Protein AF-A0A2M7PUS5-F1 (afdb_monomer_lite)

Sequence (94 aa):
MEEAKNHPGDYFMMVYRHPETREVLFADLTALDTFTFENIAHEQLSLSDIAAGLKLQFALSDQHPLLTNMIAFVQKMMAQKLFLGYAVERKEQF

Secondary structure (DSSP, 8-state):
--GGGS-----EEEEEE-TTT--EEEEEE-HHHHHHHHHHHTT---HHHHHHHHHHHTT-S--HHHHHHHHHHHHHHHHTTS------------

pLDDT: mean 83.01, std 16.21, range [42.31, 95.69]

Foldseek 3Di:
DPVVVPDPDDWDKDWDAQPPVRDIDIDTDDPLLVVLCCCCPPVVDDLVVVLVVCCVVVVPPDSVVVSVVSVVSVVVCVVSVVDVDDPPPPPPDD

Structure (mmCIF, N/CA/C/O backbone):
data_AF-A0A2M7PUS5-F1
#
_entry.id   AF-A0A2M7PUS5-F1
#
loop_
_atom_site.group_PDB
_atom_site.id
_atom_site.type_symbol
_atom_site.label_atom_id
_atom_site.label_alt_id
_atom_site.label_comp_id
_atom_site.label_asym_id
_atom_site.label_entity_id
_atom_site.label_seq_id
_atom_site.pdbx_PDB_ins_code
_atom_site.Cartn_x
_atom_site.Cartn_y
_atom_site.Cartn_z
_atom_site.occupancy
_atom_site.B_iso_or_equiv
_atom_site.auth_seq_id
_atom_site.auth_comp_id
_atom_site.auth_asym_id
_atom_site.auth_atom_id
_atom_site.pdbx_PDB_model_num
ATOM 1 N N . MET A 1 1 ? -22.454 -15.975 -8.606 1.00 52.72 1 MET A N 1
ATOM 2 C CA . MET A 1 1 ? -21.238 -16.485 -7.926 1.00 52.72 1 MET A CA 1
ATOM 3 C 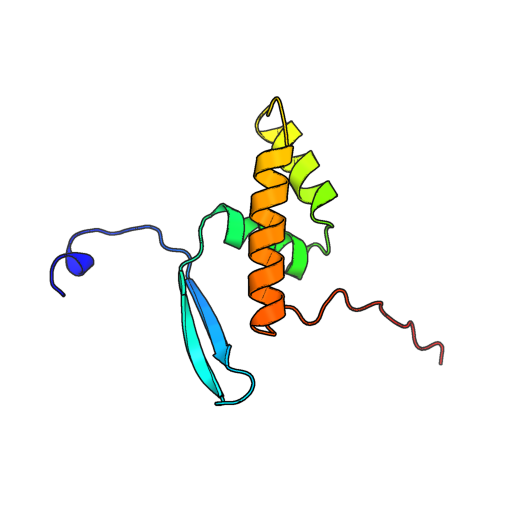C . MET A 1 1 ? -20.811 -17.845 -8.507 1.00 52.72 1 MET A C 1
ATOM 5 O O . MET A 1 1 ? -20.525 -18.765 -7.752 1.00 52.72 1 MET A O 1
ATOM 9 N N . GLU A 1 2 ? -20.752 -18.004 -9.836 1.00 50.91 2 GLU A N 1
ATOM 10 C CA . GLU A 1 2 ? -20.224 -19.242 -10.454 1.00 50.91 2 GLU A CA 1
ATOM 11 C C . GLU A 1 2 ? -18.872 -19.040 -11.150 1.00 50.91 2 GLU A C 1
ATOM 13 O O . GLU A 1 2 ? -18.047 -19.944 -11.125 1.00 50.91 2 GLU A O 1
ATOM 18 N N . GLU A 1 3 ? -18.574 -17.841 -11.659 1.00 43.47 3 GLU A N 1
ATOM 19 C CA . GLU A 1 3 ? -17.296 -17.532 -12.329 1.00 43.47 3 GLU A CA 1
ATOM 20 C C . GLU A 1 3 ? -16.066 -17.674 -11.414 1.00 43.47 3 GLU A C 1
ATOM 22 O O . GLU A 1 3 ? -15.037 -18.194 -11.836 1.00 43.47 3 GLU A O 1
ATOM 27 N N . ALA A 1 4 ? -16.191 -17.319 -10.131 1.00 52.94 4 ALA A N 1
ATOM 28 C CA . ALA A 1 4 ? -15.098 -17.415 -9.158 1.00 52.94 4 ALA A CA 1
ATOM 29 C C . ALA A 1 4 ? -14.712 -18.862 -8.786 1.00 52.94 4 ALA A C 1
ATOM 31 O O . ALA A 1 4 ? -13.638 -19.083 -8.237 1.00 52.94 4 ALA A O 1
ATOM 32 N N . LYS A 1 5 ? -15.564 -19.861 -9.069 1.00 56.38 5 LYS A N 1
ATOM 33 C CA . LYS A 1 5 ? -15.246 -21.278 -8.805 1.00 56.38 5 LYS A CA 1
ATOM 34 C C . LYS A 1 5 ? -14.349 -21.901 -9.877 1.00 56.38 5 LYS A C 1
ATOM 36 O O . LYS A 1 5 ? -13.743 -22.934 -9.612 1.00 56.38 5 LYS A O 1
ATOM 41 N N . ASN A 1 6 ? -14.276 -21.296 -11.063 1.00 52.16 6 ASN A N 1
ATOM 42 C CA . ASN A 1 6 ? -13.693 -21.925 -12.250 1.00 52.16 6 ASN A CA 1
ATOM 43 C C . ASN A 1 6 ? -12.324 -21.362 -12.652 1.00 52.16 6 ASN A C 1
ATOM 45 O O . ASN A 1 6 ? -11.719 -21.870 -13.594 1.00 52.16 6 ASN A O 1
ATOM 49 N N . HIS A 1 7 ? -11.810 -20.360 -11.935 1.00 53.28 7 HIS A N 1
ATOM 50 C CA . HIS A 1 7 ? -10.509 -19.767 -12.225 1.00 53.28 7 HIS A CA 1
ATOM 51 C C . HIS A 1 7 ? -9.684 -19.632 -10.940 1.00 53.28 7 HIS A C 1
ATOM 53 O O . HIS A 1 7 ? -10.003 -18.780 -10.111 1.00 53.28 7 HIS A O 1
ATOM 59 N N . PRO A 1 8 ? -8.635 -20.456 -10.743 1.00 61.09 8 PRO A N 1
ATOM 60 C CA . PRO A 1 8 ? -7.631 -20.179 -9.726 1.00 61.09 8 PRO A CA 1
ATOM 61 C C . PRO A 1 8 ? -6.906 -18.892 -10.129 1.00 61.09 8 PRO A C 1
ATOM 63 O O . PRO A 1 8 ? -6.095 -18.889 -11.052 1.00 61.09 8 PRO A O 1
ATOM 66 N N . GLY A 1 9 ? -7.281 -17.782 -9.500 1.00 64.62 9 GLY A N 1
ATOM 67 C CA . GLY A 1 9 ? -6.561 -16.520 -9.595 1.00 64.62 9 GLY A CA 1
ATOM 68 C C . GLY A 1 9 ? -5.615 -16.370 -8.412 1.00 64.62 9 GLY A C 1
ATOM 69 O O . GLY A 1 9 ? -5.954 -16.748 -7.289 1.00 64.62 9 GLY A O 1
ATOM 70 N N . ASP A 1 10 ? -4.437 -15.811 -8.665 1.00 74.50 10 ASP A N 1
ATOM 71 C CA . ASP A 1 10 ? -3.556 -15.342 -7.603 1.00 74.50 10 ASP A CA 1
ATOM 72 C C . ASP A 1 10 ? -4.092 -13.991 -7.115 1.00 74.50 10 ASP A C 1
ATOM 74 O O . ASP A 1 10 ? -4.096 -13.005 -7.855 1.00 74.50 10 ASP A O 1
ATOM 78 N N . TYR A 1 11 ? -4.593 -13.957 -5.879 1.00 81.31 11 TYR A N 1
ATOM 79 C CA . TYR A 1 11 ? -5.158 -12.755 -5.269 1.00 81.31 11 TYR A CA 1
ATOM 80 C C . TYR A 1 11 ? -4.349 -12.360 -4.040 1.00 81.31 11 TYR A C 1
ATOM 82 O O . TYR A 1 11 ? -4.051 -13.195 -3.184 1.00 81.31 11 TYR A O 1
ATOM 90 N N . PHE A 1 12 ? -4.067 -11.066 -3.915 1.00 90.56 12 PHE A N 1
ATOM 91 C CA . PHE A 1 12 ? -3.605 -10.480 -2.666 1.00 90.56 12 PHE A CA 1
ATOM 92 C C . PHE A 1 12 ? -4.787 -9.809 -1.977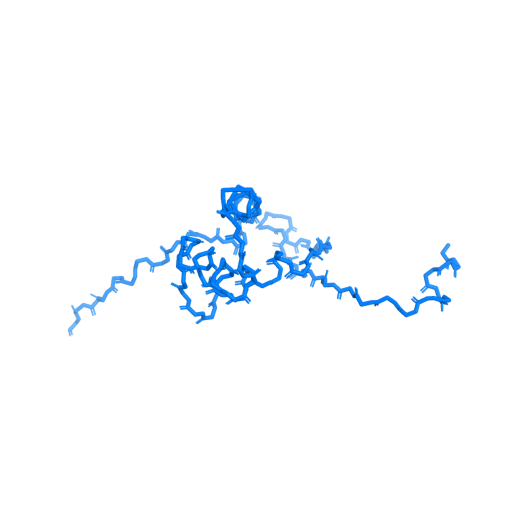 1.00 90.56 12 PHE A C 1
ATOM 94 O O . PHE A 1 12 ? -5.479 -8.987 -2.575 1.00 90.56 12 PHE A O 1
ATOM 101 N N . MET A 1 13 ? -5.022 -10.156 -0.714 1.00 91.69 13 MET A N 1
ATOM 102 C CA . MET A 1 13 ? -6.146 -9.633 0.056 1.00 91.69 13 MET A CA 1
ATOM 103 C C . MET A 1 13 ? -5.660 -9.136 1.410 1.00 91.69 13 MET A C 1
ATOM 105 O O . MET A 1 13 ? -5.041 -9.876 2.173 1.00 91.69 13 MET A O 1
ATOM 109 N N . MET A 1 14 ? -5.992 -7.888 1.726 1.00 90.88 14 MET A N 1
ATOM 110 C CA . MET A 1 14 ? -5.817 -7.336 3.058 1.00 90.88 14 MET A CA 1
ATOM 111 C C . MET A 1 14 ? -7.075 -7.573 3.880 1.00 90.88 14 MET A C 1
ATOM 113 O O . MET A 1 14 ? -8.168 -7.160 3.490 1.00 90.88 14 MET A O 1
ATOM 117 N N . VAL A 1 15 ? -6.905 -8.191 5.045 1.00 92.62 15 VAL A N 1
ATOM 118 C CA . VAL A 1 15 ? -7.964 -8.332 6.044 1.00 92.62 15 VAL A CA 1
ATOM 119 C C . VAL A 1 15 ? -7.654 -7.389 7.191 1.00 92.62 15 VAL A C 1
ATOM 121 O O . VAL A 1 15 ? -6.594 -7.488 7.807 1.00 92.62 15 VAL A O 1
ATOM 124 N N . TYR A 1 16 ? -8.569 -6.474 7.489 1.00 90.94 16 TYR A N 1
ATOM 125 C CA . TYR A 1 16 ? -8.359 -5.494 8.546 1.00 90.94 16 TYR A CA 1
ATOM 126 C C . TYR A 1 16 ? -9.630 -5.184 9.320 1.00 90.94 16 TYR A C 1
ATOM 128 O O . TYR A 1 16 ? -10.738 -5.512 8.906 1.00 90.94 16 TYR A O 1
ATOM 136 N N . ARG A 1 17 ? -9.466 -4.556 10.484 1.00 91.81 17 ARG A N 1
ATOM 137 C CA . ARG A 1 17 ? -10.582 -4.158 11.336 1.00 91.81 17 ARG A CA 1
ATOM 138 C C . ARG A 1 17 ? -10.834 -2.667 11.186 1.00 91.81 17 ARG A C 1
ATOM 140 O O . ARG A 1 17 ? -9.928 -1.872 11.421 1.00 91.81 17 ARG A O 1
ATOM 147 N N . HIS A 1 18 ? -12.063 -2.287 10.846 1.00 90.00 18 HIS A N 1
ATOM 148 C CA . HIS A 1 18 ? -12.445 -0.883 10.823 1.00 90.00 18 HIS A CA 1
ATOM 149 C C . HIS A 1 18 ? -12.286 -0.287 12.236 1.00 90.00 18 HIS A C 1
ATOM 151 O O . HIS A 1 18 ? -12.808 -0.860 13.200 1.00 90.00 18 HIS A O 1
ATOM 157 N N . PRO A 1 19 ? -11.569 0.837 12.398 1.00 86.12 19 PRO A N 1
ATOM 158 C CA . PRO A 1 19 ? -11.137 1.321 13.711 1.00 86.12 19 PRO A CA 1
ATOM 159 C C . PRO A 1 19 ? -12.300 1.734 14.624 1.00 86.12 19 PRO A C 1
ATOM 161 O O . PRO A 1 19 ? -12.178 1.669 15.845 1.00 86.12 19 PRO A O 1
ATOM 164 N N . GLU A 1 20 ? -13.428 2.144 14.044 1.00 8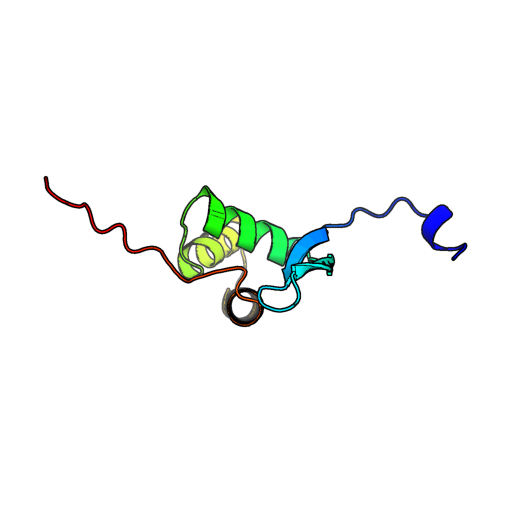8.56 20 GLU A N 1
ATOM 165 C CA . GLU A 1 20 ? -14.570 2.688 14.790 1.00 88.56 20 GLU A CA 1
ATOM 166 C C . GLU A 1 20 ? -15.695 1.661 14.949 1.00 88.56 20 GLU A C 1
ATOM 168 O O . GLU A 1 20 ? -16.187 1.442 16.053 1.00 88.56 20 GLU A O 1
ATOM 173 N N . THR A 1 21 ? -16.058 0.971 13.864 1.00 93.69 21 THR A N 1
ATOM 174 C CA . THR A 1 21 ? -17.162 -0.011 13.860 1.00 93.69 21 THR A CA 1
ATOM 175 C C . THR A 1 21 ? -16.722 -1.398 14.321 1.00 93.69 21 THR A C 1
ATOM 177 O O . THR A 1 21 ? -17.556 -2.226 14.672 1.00 93.69 21 THR A O 1
ATOM 180 N N . ARG A 1 22 ? -15.406 -1.659 14.362 1.00 87.94 22 ARG A N 1
ATOM 181 C CA . ARG A 1 22 ? -14.786 -2.958 14.682 1.00 87.94 22 ARG A CA 1
ATOM 182 C C . ARG A 1 22 ? -15.146 -4.098 13.730 1.00 87.94 22 ARG A C 1
ATOM 184 O O . ARG A 1 22 ? -14.798 -5.245 14.026 1.00 87.94 22 ARG A O 1
ATOM 191 N N . GLU A 1 23 ? -15.794 -3.794 12.614 1.00 94.50 23 GLU A N 1
ATOM 192 C CA . GLU A 1 23 ? -16.115 -4.753 11.562 1.00 94.50 23 GLU A CA 1
ATOM 193 C C . GLU A 1 23 ? -14.841 -5.227 10.866 1.00 94.50 23 GLU A C 1
ATOM 195 O O . GLU A 1 23 ? -13.868 -4.479 10.743 1.00 94.50 23 GLU A O 1
ATOM 200 N N . VAL A 1 24 ? -14.848 -6.484 10.428 1.00 93.25 24 VAL A N 1
ATOM 201 C CA . VAL A 1 24 ? -13.775 -7.038 9.601 1.00 93.25 24 VAL A CA 1
ATOM 202 C C . VAL A 1 24 ? -14.074 -6.683 8.152 1.00 93.25 24 VAL A C 1
ATOM 204 O O . VAL A 1 24 ? -15.148 -6.997 7.644 1.00 93.25 24 VAL A O 1
ATOM 207 N N . LEU A 1 25 ? -13.120 -6.022 7.510 1.00 92.44 25 LEU A N 1
ATOM 208 C CA . LEU A 1 25 ? -13.182 -5.591 6.125 1.00 92.44 25 LEU A CA 1
ATOM 209 C C . LEU A 1 25 ? -12.106 -6.304 5.308 1.00 92.44 25 LEU A C 1
ATOM 211 O O . LEU A 1 25 ? -11.064 -6.711 5.830 1.00 92.44 25 LEU A O 1
ATOM 215 N N . PHE A 1 26 ? -12.383 -6.420 4.015 1.00 91.38 26 PHE A N 1
ATOM 216 C CA . PHE A 1 26 ? -11.524 -7.058 3.031 1.00 91.38 26 PHE A CA 1
ATOM 217 C C . PHE A 1 26 ? -11.246 -6.049 1.921 1.00 91.38 26 PHE A C 1
ATOM 219 O O . PHE A 1 26 ? -12.171 -5.391 1.440 1.00 91.38 26 PHE A O 1
ATOM 226 N N . ALA A 1 27 ? -9.983 -5.908 1.536 1.00 89.00 27 ALA A N 1
ATOM 227 C CA . ALA A 1 27 ? -9.582 -5.082 0.409 1.00 89.00 27 ALA A CA 1
ATOM 228 C C . ALA A 1 27 ? -8.635 -5.865 -0.493 1.00 89.00 27 ALA A C 1
ATOM 230 O O . ALA A 1 27 ? -7.623 -6.388 -0.025 1.00 89.00 27 ALA A O 1
ATOM 231 N N . ASP A 1 28 ? -8.953 -5.901 -1.782 1.00 90.50 28 ASP A N 1
ATOM 232 C CA . ASP A 1 28 ? -8.050 -6.439 -2.790 1.00 90.50 28 ASP A CA 1
ATOM 233 C C . ASP A 1 28 ? -6.824 -5.533 -2.916 1.00 90.50 28 ASP A C 1
ATOM 235 O O . ASP A 1 28 ? -6.930 -4.298 -2.891 1.00 90.50 28 ASP A O 1
ATOM 239 N N . LEU A 1 29 ? -5.663 -6.163 -3.052 1.00 92.25 29 LEU A N 1
ATOM 240 C CA . LEU A 1 29 ? -4.386 -5.502 -3.259 1.00 92.25 29 LEU A CA 1
ATOM 241 C C . LEU A 1 29 ? -3.806 -5.889 -4.611 1.00 92.25 29 LEU A C 1
ATOM 243 O O . LEU A 1 29 ? -3.949 -7.018 -5.083 1.00 92.25 29 LEU A O 1
ATOM 247 N N . THR A 1 30 ? -3.096 -4.946 -5.219 1.00 92.69 30 THR A N 1
ATOM 248 C CA . THR A 1 30 ? -2.197 -5.276 -6.321 1.00 92.69 30 THR A CA 1
ATOM 249 C C . THR A 1 30 ? -0.893 -5.861 -5.778 1.00 92.69 30 THR A C 1
ATOM 251 O O . THR A 1 30 ? -0.532 -5.639 -4.623 1.00 92.69 30 THR A O 1
ATOM 254 N N . ALA A 1 31 ? -0.130 -6.554 -6.627 1.00 92.00 31 ALA A N 1
ATOM 255 C CA . ALA A 1 31 ? 1.201 -7.043 -6.254 1.00 92.00 31 ALA A CA 1
ATOM 256 C C . ALA A 1 31 ? 2.133 -5.907 -5.788 1.00 92.00 31 ALA A C 1
ATOM 258 O O . ALA A 1 31 ? 2.932 -6.099 -4.874 1.00 92.00 31 ALA A O 1
ATOM 259 N N . LEU A 1 32 ? 2.008 -4.715 -6.390 1.00 93.31 32 LEU A N 1
ATOM 260 C CA . LEU A 1 32 ? 2.767 -3.538 -5.973 1.00 93.31 32 LEU A CA 1
ATOM 261 C C . LEU A 1 32 ? 2.344 -3.072 -4.577 1.00 93.31 32 LEU A C 1
ATOM 263 O O . LEU A 1 32 ? 3.214 -2.815 -3.756 1.00 93.31 32 LEU A O 1
ATOM 267 N N . ASP A 1 33 ? 1.042 -3.013 -4.289 1.00 94.56 33 ASP A N 1
ATOM 268 C CA . ASP A 1 33 ? 0.538 -2.619 -2.967 1.00 94.56 33 ASP A CA 1
ATOM 269 C C . ASP A 1 33 ? 1.032 -3.572 -1.874 1.00 94.56 33 ASP A C 1
ATOM 271 O O . ASP A 1 33 ? 1.506 -3.126 -0.830 1.00 94.56 33 ASP A O 1
ATOM 275 N N . THR A 1 34 ? 0.970 -4.885 -2.125 1.00 93.75 34 THR A N 1
ATOM 276 C CA . THR A 1 34 ? 1.490 -5.908 -1.209 1.00 93.75 34 THR A CA 1
ATOM 277 C C . THR A 1 34 ? 2.986 -5.740 -0.990 1.00 93.75 34 THR A C 1
ATOM 279 O O . THR A 1 34 ? 3.428 -5.657 0.153 1.00 93.75 34 THR A O 1
ATOM 282 N N . PHE A 1 35 ? 3.757 -5.604 -2.070 1.00 94.12 35 PHE A N 1
ATOM 283 C CA . PHE A 1 35 ? 5.197 -5.391 -1.984 1.00 94.12 35 PHE A CA 1
ATOM 284 C C . PHE A 1 35 ? 5.540 -4.117 -1.197 1.00 94.12 35 PHE A C 1
ATOM 286 O O . PHE A 1 35 ? 6.394 -4.140 -0.312 1.00 94.12 35 PHE A O 1
ATOM 293 N N . THR A 1 36 ? 4.855 -3.004 -1.471 1.00 94.62 36 THR A N 1
ATOM 294 C CA . THR A 1 36 ? 5.030 -1.746 -0.738 1.00 94.62 36 THR A CA 1
ATOM 295 C C . THR A 1 36 ? 4.683 -1.910 0.738 1.00 94.62 36 THR A C 1
ATOM 297 O O . THR A 1 36 ? 5.442 -1.451 1.590 1.00 94.62 36 THR A O 1
ATOM 300 N N . PHE A 1 37 ? 3.569 -2.574 1.057 1.00 92.81 37 PHE A N 1
ATOM 301 C CA . PHE A 1 37 ? 3.153 -2.810 2.435 1.00 92.81 37 PHE A CA 1
ATOM 302 C C . PHE A 1 37 ? 4.200 -3.612 3.209 1.00 92.81 37 PHE A C 1
ATOM 304 O O . PHE A 1 37 ? 4.600 -3.192 4.292 1.00 92.81 37 PHE A O 1
ATOM 311 N N . GLU A 1 38 ? 4.677 -4.725 2.649 1.00 91.94 38 GLU A N 1
ATOM 312 C CA . GLU A 1 38 ? 5.655 -5.597 3.306 1.00 91.94 38 GLU A CA 1
ATOM 313 C C . GLU A 1 38 ? 6.986 -4.881 3.559 1.00 91.94 38 GLU A C 1
ATOM 315 O O . GLU A 1 38 ? 7.519 -4.953 4.665 1.00 91.94 38 GLU A O 1
ATOM 320 N N . ASN A 1 39 ? 7.486 -4.114 2.586 1.00 93.44 39 ASN A N 1
ATOM 321 C CA . ASN A 1 39 ? 8.739 -3.368 2.743 1.00 93.44 39 ASN A CA 1
ATOM 322 C C . ASN A 1 39 ? 8.634 -2.234 3.777 1.00 93.44 39 ASN A C 1
ATOM 324 O O . ASN A 1 39 ? 9.606 -1.938 4.469 1.00 93.44 39 ASN A O 1
ATOM 328 N N . ILE A 1 40 ? 7.465 -1.604 3.920 1.00 90.56 40 ILE A N 1
ATOM 329 C CA . ILE A 1 40 ? 7.242 -0.617 4.986 1.00 90.56 40 ILE A CA 1
ATOM 330 C C . ILE A 1 40 ? 7.124 -1.320 6.343 1.00 90.56 40 ILE A C 1
ATOM 332 O O . ILE A 1 40 ? 7.736 -0.887 7.317 1.00 90.56 40 ILE A O 1
ATOM 336 N N . ALA A 1 41 ? 6.323 -2.385 6.424 1.00 86.19 41 ALA A N 1
ATOM 337 C CA . ALA A 1 41 ? 5.952 -3.017 7.688 1.00 86.19 41 ALA A CA 1
ATOM 338 C C . ALA A 1 41 ? 7.079 -3.860 8.303 1.00 86.19 41 ALA A C 1
ATOM 340 O O . ALA A 1 41 ? 7.220 -3.878 9.526 1.00 86.19 41 ALA A O 1
ATOM 341 N N . HIS A 1 42 ? 7.863 -4.558 7.479 1.00 86.00 42 HIS A N 1
ATOM 342 C CA . HIS A 1 42 ? 8.903 -5.479 7.942 1.00 86.00 42 HIS A CA 1
ATOM 343 C C . HIS A 1 42 ? 10.303 -4.881 7.844 1.00 86.00 42 HIS A C 1
ATOM 345 O O . HIS A 1 42 ? 11.073 -4.975 8.797 1.00 86.00 42 HIS A O 1
ATOM 351 N N . GLU A 1 43 ? 10.606 -4.222 6.727 1.00 85.88 43 GLU A N 1
ATOM 352 C CA . GLU A 1 43 ? 11.954 -3.716 6.433 1.00 85.88 43 GLU A CA 1
ATOM 353 C C . GLU A 1 43 ? 12.134 -2.233 6.806 1.00 85.88 43 GLU A C 1
ATOM 355 O O . GLU A 1 43 ? 13.243 -1.706 6.744 1.00 85.88 43 GLU A O 1
ATOM 360 N N . GLN A 1 44 ? 11.053 -1.552 7.211 1.00 85.88 44 GLN A N 1
ATOM 361 C CA . GLN A 1 44 ? 11.040 -0.135 7.604 1.00 85.88 44 GLN A CA 1
ATOM 362 C C . GLN A 1 44 ? 11.627 0.805 6.537 1.00 85.88 44 GLN A C 1
ATOM 364 O O . GLN A 1 44 ? 12.175 1.865 6.851 1.00 85.88 44 GLN A O 1
ATOM 369 N N . LEU A 1 45 ? 11.509 0.429 5.261 1.00 89.44 45 LEU A N 1
ATOM 370 C CA . LEU A 1 45 ? 12.053 1.209 4.156 1.00 89.44 45 LEU A CA 1
ATOM 371 C C . LEU A 1 45 ? 11.181 2.422 3.840 1.00 89.44 45 LEU A C 1
ATOM 373 O O . LEU A 1 45 ? 9.950 2.382 3.926 1.00 89.44 45 LEU A O 1
ATOM 377 N N . SER A 1 46 ? 11.824 3.506 3.402 1.00 91.12 46 SER A N 1
ATOM 378 C CA . SER A 1 46 ? 11.099 4.644 2.847 1.00 91.12 46 SER A CA 1
ATOM 379 C C . SER A 1 46 ? 10.577 4.323 1.442 1.00 91.12 46 SER A C 1
ATOM 381 O O . SER A 1 46 ? 11.172 3.542 0.697 1.00 91.12 46 SER A O 1
ATOM 383 N N . LEU A 1 47 ? 9.495 4.986 1.021 1.00 92.94 47 LEU A N 1
ATOM 384 C CA . LEU A 1 47 ? 8.968 4.837 -0.345 1.00 92.94 47 LEU A CA 1
ATOM 385 C C . LEU A 1 47 ? 10.003 5.167 -1.429 1.00 92.94 47 LEU A C 1
ATOM 387 O O . LEU A 1 47 ? 9.979 4.573 -2.505 1.00 92.94 47 LEU A O 1
ATOM 391 N N . SER A 1 48 ? 10.911 6.102 -1.145 1.00 92.75 48 SER A N 1
ATOM 392 C CA . SER A 1 48 ? 12.000 6.464 -2.052 1.00 92.75 48 SER A CA 1
ATOM 393 C C . SER A 1 48 ? 13.001 5.323 -2.221 1.00 92.75 48 SER A C 1
ATOM 395 O O . SER A 1 48 ? 13.420 5.058 -3.347 1.00 92.75 48 SER A O 1
ATOM 397 N N . ASP A 1 49 ? 13.345 4.626 -1.134 1.00 93.62 49 ASP A N 1
ATOM 398 C CA . ASP A 1 49 ? 14.273 3.489 -1.169 1.00 93.62 49 ASP A CA 1
ATOM 399 C C . ASP A 1 49 ? 13.652 2.303 -1.912 1.00 93.62 49 ASP A C 1
ATOM 401 O O . ASP A 1 49 ? 14.292 1.704 -2.778 1.00 93.62 49 ASP A O 1
ATOM 405 N N . ILE A 1 50 ? 12.367 2.032 -1.654 1.00 94.94 50 ILE A N 1
ATOM 406 C CA . ILE A 1 50 ? 11.594 1.007 -2.368 1.00 94.94 50 ILE A CA 1
ATOM 407 C C . ILE A 1 50 ? 11.561 1.323 -3.875 1.00 94.94 50 ILE A C 1
ATOM 409 O O . ILE A 1 50 ? 11.859 0.458 -4.702 1.00 94.94 50 ILE A O 1
ATOM 413 N N . ALA A 1 51 ? 11.253 2.572 -4.251 1.00 94.00 51 ALA A N 1
ATOM 414 C CA . ALA A 1 51 ? 11.212 3.003 -5.652 1.00 94.00 51 ALA A CA 1
ATOM 415 C C . ALA A 1 51 ? 12.573 2.861 -6.346 1.00 94.00 51 ALA A C 1
ATOM 417 O O . ALA A 1 51 ? 12.641 2.377 -7.477 1.00 94.00 51 ALA A O 1
ATOM 418 N N . ALA A 1 52 ? 13.651 3.263 -5.667 1.00 92.56 52 ALA A N 1
ATOM 419 C CA . ALA A 1 52 ? 15.006 3.174 -6.192 1.00 92.56 52 ALA A CA 1
ATOM 420 C C . ALA A 1 52 ? 15.434 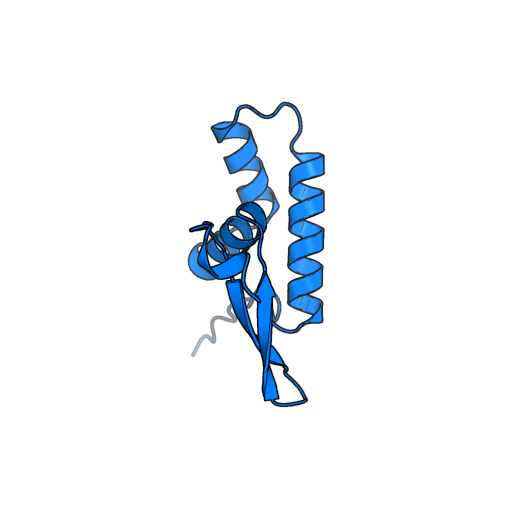1.713 -6.404 1.00 92.56 52 ALA A C 1
ATOM 422 O O . ALA A 1 52 ? 16.004 1.389 -7.449 1.00 92.56 52 ALA A O 1
ATOM 423 N N . GLY A 1 53 ? 15.105 0.822 -5.462 1.00 92.88 53 GLY A N 1
ATOM 424 C CA . GLY A 1 53 ? 15.355 -0.616 -5.582 1.00 92.88 53 GLY A CA 1
ATOM 425 C C . GLY A 1 53 ? 14.646 -1.229 -6.791 1.00 92.88 53 GLY A C 1
ATOM 426 O O . GLY A 1 53 ? 15.281 -1.882 -7.619 1.00 92.88 53 GLY A O 1
ATOM 427 N N . LEU A 1 54 ? 13.354 -0.936 -6.960 1.00 93.19 54 LEU A N 1
ATOM 428 C CA . LEU A 1 54 ? 12.572 -1.402 -8.109 1.00 93.19 54 LEU A CA 1
ATOM 429 C C . LEU A 1 54 ? 13.086 -0.823 -9.435 1.00 93.19 54 LEU A C 1
ATOM 431 O O . LEU A 1 54 ? 13.176 -1.544 -10.429 1.00 93.19 54 LEU A O 1
ATOM 435 N N . LYS A 1 55 ? 13.482 0.455 -9.457 1.00 92.94 55 LYS A N 1
ATOM 436 C CA . LYS A 1 55 ? 14.092 1.078 -10.638 1.00 92.94 55 LYS A CA 1
ATOM 437 C C . LYS A 1 55 ? 15.341 0.321 -11.083 1.00 92.94 55 LYS A C 1
ATOM 439 O O . LYS A 1 55 ? 15.490 0.058 -12.274 1.00 92.94 55 LYS A O 1
ATOM 444 N N . LEU A 1 56 ? 16.219 -0.024 -10.140 1.00 93.00 56 LEU A N 1
ATOM 445 C CA . LEU A 1 56 ? 17.442 -0.779 -10.414 1.00 93.00 56 LEU A CA 1
ATOM 446 C C . LEU A 1 56 ? 17.129 -2.205 -10.877 1.00 93.00 56 LEU A C 1
ATOM 448 O O . LEU A 1 56 ? 17.668 -2.644 -11.889 1.00 93.00 56 LEU A O 1
ATOM 452 N N . GLN A 1 57 ? 16.233 -2.903 -10.177 1.00 93.56 57 GLN A N 1
ATOM 453 C CA . GLN A 1 57 ? 15.883 -4.296 -10.463 1.00 93.56 57 GLN A CA 1
ATOM 454 C C . GLN A 1 57 ? 15.230 -4.476 -11.839 1.00 93.56 57 GLN A C 1
ATOM 456 O O . GLN A 1 57 ? 15.521 -5.446 -12.536 1.00 93.56 57 GLN A O 1
ATOM 461 N N . PHE A 1 58 ? 14.362 -3.545 -12.237 1.00 92.56 58 PHE A N 1
ATOM 462 C CA . PHE A 1 58 ? 13.598 -3.624 -13.485 1.00 92.56 58 PHE A CA 1
ATOM 463 C C . PHE A 1 58 ? 14.120 -2.694 -14.588 1.00 92.56 58 PHE A C 1
ATOM 465 O O . PHE A 1 58 ? 13.473 -2.557 -15.624 1.00 92.56 58 PHE A O 1
ATOM 472 N N . ALA A 1 59 ? 15.278 -2.056 -14.380 1.00 93.25 59 ALA A N 1
ATOM 473 C CA . ALA A 1 59 ? 15.883 -1.098 -15.307 1.00 93.25 59 ALA A CA 1
ATOM 474 C C . ALA A 1 59 ? 14.897 -0.010 -15.791 1.00 93.25 59 ALA A C 1
ATOM 476 O O . ALA A 1 59 ? 14.859 0.343 -16.972 1.00 93.25 59 ALA A O 1
ATOM 477 N N . LEU A 1 60 ? 14.079 0.520 -14.875 1.00 90.19 60 LEU A N 1
ATOM 478 C CA . LEU A 1 60 ? 13.065 1.521 -15.209 1.00 90.19 60 LEU A CA 1
ATOM 479 C C . LEU A 1 60 ? 13.730 2.854 -15.581 1.00 90.19 60 LEU A C 1
ATOM 481 O O . LEU A 1 60 ? 14.629 3.341 -14.888 1.00 90.19 60 LEU A O 1
ATOM 485 N N . SER A 1 61 ? 13.256 3.478 -16.659 1.00 88.19 61 SER A N 1
ATOM 486 C CA . SER A 1 61 ? 13.743 4.788 -17.110 1.00 88.19 61 SER A CA 1
ATOM 487 C C . SER A 1 61 ? 13.360 5.909 -16.140 1.00 88.19 61 SER A C 1
ATOM 489 O O . SER A 1 61 ? 14.171 6.793 -15.859 1.00 88.19 61 SER A O 1
ATOM 491 N N . ASP A 1 62 ? 12.154 5.834 -15.579 1.00 87.06 62 ASP A N 1
ATOM 492 C CA . ASP A 1 62 ? 11.605 6.785 -14.620 1.00 87.06 62 ASP A CA 1
ATOM 493 C C . ASP A 1 62 ? 10.866 6.051 -13.492 1.00 87.06 62 ASP A C 1
ATOM 495 O O . ASP A 1 62 ? 10.100 5.118 -13.728 1.00 87.06 62 ASP A O 1
ATOM 499 N N . GLN A 1 63 ? 11.106 6.485 -12.256 1.00 89.31 63 GLN A N 1
ATOM 500 C CA . GLN A 1 63 ? 10.455 5.948 -11.060 1.00 89.31 63 GLN A CA 1
ATOM 501 C C . GLN A 1 63 ? 9.266 6.800 -10.602 1.00 89.31 63 GLN A C 1
ATOM 503 O O . GLN A 1 63 ? 8.580 6.416 -9.657 1.00 89.31 63 GLN A O 1
ATOM 508 N N . HIS A 1 64 ? 9.020 7.959 -11.222 1.00 90.25 64 HIS A N 1
ATOM 509 C CA . HIS A 1 64 ? 7.990 8.887 -10.764 1.00 90.25 64 HIS A CA 1
ATOM 510 C C . HIS A 1 64 ? 6.585 8.261 -10.739 1.00 90.25 64 HIS A C 1
ATOM 512 O O . HIS A 1 64 ? 5.955 8.323 -9.684 1.00 90.25 64 HIS A O 1
ATOM 518 N N . PRO A 1 65 ? 6.113 7.555 -11.791 1.00 90.19 65 PRO A N 1
ATOM 519 C CA . PRO A 1 65 ? 4.791 6.923 -11.764 1.00 90.19 65 PRO A CA 1
ATOM 520 C C . PRO A 1 65 ? 4.663 5.848 -10.678 1.00 90.19 65 PRO A C 1
ATOM 522 O O . PRO A 1 65 ? 3.632 5.739 -10.016 1.00 90.19 65 PRO A O 1
ATOM 525 N N . LEU A 1 66 ? 5.733 5.075 -10.464 1.00 91.56 66 LEU A N 1
ATOM 526 C CA . LEU A 1 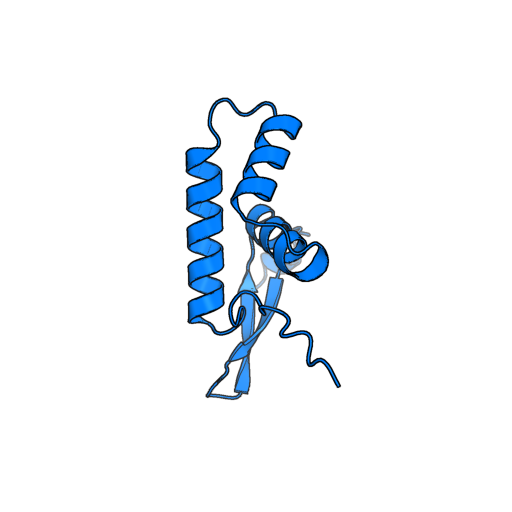66 ? 5.797 4.053 -9.424 1.00 91.56 66 LEU A CA 1
ATOM 527 C C . LEU A 1 66 ? 5.651 4.690 -8.038 1.00 91.56 66 LEU A C 1
ATOM 529 O O . LEU A 1 66 ? 4.825 4.261 -7.236 1.00 91.56 66 LEU A O 1
ATOM 533 N N . LEU A 1 67 ? 6.414 5.753 -7.782 1.00 94.44 67 LEU A N 1
ATOM 534 C CA . LEU A 1 67 ? 6.366 6.483 -6.524 1.00 94.44 67 LEU A CA 1
ATOM 535 C C . LEU A 1 67 ? 4.986 7.114 -6.292 1.00 94.44 67 LEU A C 1
ATOM 537 O O . LEU A 1 67 ? 4.464 7.023 -5.186 1.00 94.44 67 LEU A O 1
ATOM 541 N N . THR A 1 68 ? 4.364 7.691 -7.324 1.00 94.00 68 THR A N 1
ATOM 542 C CA . THR A 1 68 ? 2.999 8.234 -7.243 1.00 94.00 68 THR A CA 1
ATOM 543 C C . THR A 1 68 ? 1.990 7.169 -6.817 1.00 94.00 68 THR A C 1
ATOM 545 O O . THR A 1 68 ? 1.191 7.420 -5.914 1.00 94.00 68 THR A O 1
ATOM 548 N N . ASN A 1 69 ? 2.053 5.972 -7.407 1.00 93.62 69 ASN A N 1
ATOM 549 C CA . ASN A 1 69 ? 1.157 4.871 -7.052 1.00 93.62 69 ASN A CA 1
ATOM 550 C C . ASN A 1 69 ? 1.372 4.407 -5.606 1.00 93.62 69 ASN A C 1
ATOM 552 O O . ASN A 1 69 ? 0.408 4.280 -4.852 1.00 93.62 69 ASN A O 1
ATOM 556 N N . MET A 1 70 ? 2.630 4.237 -5.187 1.00 95.69 70 MET A N 1
ATOM 557 C CA . MET A 1 70 ? 2.951 3.837 -3.813 1.00 95.69 70 MET A CA 1
ATOM 558 C C . MET A 1 70 ? 2.515 4.889 -2.786 1.00 95.69 70 MET A C 1
ATOM 560 O O . MET A 1 70 ? 1.991 4.542 -1.729 1.00 95.69 70 MET A O 1
ATOM 564 N N . ILE A 1 71 ? 2.673 6.180 -3.096 1.00 94.88 71 ILE A N 1
ATOM 565 C CA . ILE A 1 71 ? 2.194 7.273 -2.240 1.00 94.88 71 ILE A CA 1
ATOM 566 C C . ILE A 1 71 ? 0.672 7.214 -2.099 1.00 94.88 71 ILE A C 1
ATOM 568 O O . ILE A 1 71 ? 0.169 7.284 -0.978 1.00 94.88 71 ILE A O 1
ATOM 572 N N . ALA A 1 72 ? -0.061 7.062 -3.205 1.00 94.75 72 ALA A N 1
ATOM 573 C CA . ALA A 1 72 ? -1.519 6.979 -3.175 1.00 94.75 72 ALA A CA 1
ATOM 574 C C . ALA A 1 72 ? -2.000 5.781 -2.337 1.00 94.75 72 ALA A C 1
ATOM 576 O O . ALA A 1 72 ? -2.929 5.913 -1.535 1.00 94.75 72 ALA A O 1
ATOM 577 N N . PHE A 1 73 ? -1.327 4.633 -2.461 1.00 94.81 73 PHE A N 1
ATOM 578 C CA . PHE A 1 73 ? -1.590 3.459 -1.634 1.00 94.81 73 PHE A CA 1
ATOM 579 C C . PHE A 1 73 ?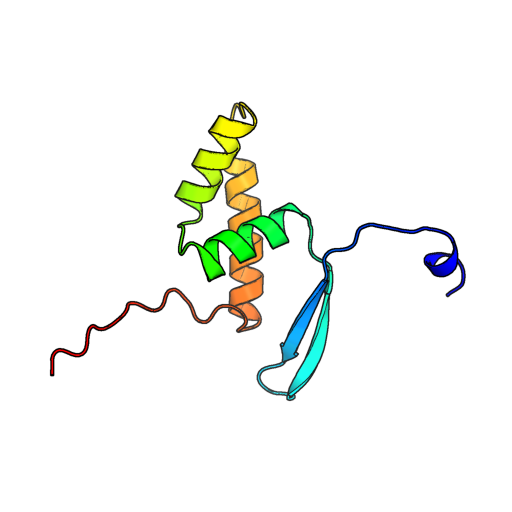 -1.359 3.741 -0.143 1.00 94.81 73 PHE A C 1
ATOM 581 O O . PHE A 1 73 ? -2.265 3.540 0.668 1.00 94.81 73 PHE A O 1
ATOM 588 N N . VAL A 1 74 ? -0.195 4.277 0.236 1.00 93.19 74 VAL A N 1
ATOM 589 C CA . VAL A 1 74 ? 0.112 4.590 1.643 1.00 93.19 74 VAL A CA 1
ATOM 590 C C . VAL A 1 74 ? -0.873 5.608 2.216 1.00 93.19 74 VAL A C 1
ATOM 592 O O . VAL A 1 74 ? -1.347 5.434 3.336 1.00 93.19 74 VAL A O 1
ATOM 595 N N . GLN A 1 75 ? -1.250 6.632 1.447 1.00 93.00 75 GLN A N 1
ATOM 596 C CA . GLN A 1 75 ? -2.263 7.607 1.858 1.00 93.00 75 GLN A CA 1
ATOM 597 C C . GLN A 1 75 ? -3.616 6.942 2.135 1.00 93.00 75 GLN A C 1
ATOM 599 O O . GLN A 1 75 ? -4.246 7.239 3.152 1.00 93.00 75 GLN A O 1
ATOM 604 N N . LYS A 1 76 ? -4.044 6.004 1.280 1.00 91.81 76 LYS A N 1
ATOM 605 C CA . LYS A 1 76 ? -5.255 5.205 1.508 1.00 91.81 76 LYS A CA 1
ATOM 606 C C . LYS A 1 76 ? -5.145 4.386 2.799 1.00 91.81 76 LYS A C 1
ATOM 608 O O . LYS A 1 76 ? -6.075 4.404 3.604 1.00 91.81 76 LYS A O 1
ATOM 613 N N . MET A 1 77 ? -4.013 3.720 3.033 1.00 91.19 77 MET A N 1
ATOM 614 C CA . MET A 1 77 ? -3.785 2.926 4.249 1.00 91.19 77 MET A CA 1
ATOM 615 C C . MET A 1 77 ? -3.787 3.790 5.516 1.00 91.19 77 MET A C 1
ATOM 617 O O . MET A 1 77 ? -4.374 3.406 6.528 1.00 91.19 77 MET A O 1
ATOM 621 N N . MET A 1 78 ? -3.193 4.984 5.467 1.00 90.00 78 MET A N 1
ATOM 622 C CA . MET A 1 78 ? -3.231 5.940 6.576 1.00 90.00 78 MET A CA 1
ATOM 623 C C . MET A 1 78 ? -4.651 6.445 6.849 1.00 90.00 78 MET A C 1
ATOM 625 O O . MET A 1 78 ? -5.076 6.484 8.002 1.00 90.00 78 MET A O 1
ATOM 629 N N . ALA A 1 79 ? -5.418 6.776 5.805 1.00 88.69 79 ALA A N 1
ATOM 630 C CA . ALA A 1 79 ? -6.811 7.204 5.945 1.00 88.69 79 ALA A CA 1
ATOM 631 C C . ALA A 1 79 ? -7.689 6.119 6.595 1.00 88.69 79 ALA A C 1
ATOM 633 O O . ALA A 1 79 ? -8.588 6.423 7.377 1.00 88.69 79 ALA A O 1
ATOM 634 N N . GLN A 1 80 ? -7.388 4.848 6.322 1.00 87.50 80 GLN A N 1
ATOM 635 C CA . GLN A 1 80 ? -8.053 3.688 6.920 1.00 87.50 80 GLN A CA 1
ATOM 636 C C . GLN A 1 80 ? -7.494 3.304 8.305 1.00 87.50 80 GLN A C 1
ATOM 638 O O . GLN A 1 80 ? -7.952 2.329 8.898 1.00 87.50 80 GLN A O 1
ATOM 643 N N . LYS A 1 81 ? -6.536 4.078 8.840 1.00 86.50 81 LYS A N 1
ATOM 644 C CA . LYS A 1 81 ? -5.817 3.834 10.105 1.00 86.50 81 LYS A CA 1
ATOM 645 C C . LYS A 1 81 ? -5.097 2.474 10.148 1.00 86.50 81 LYS A C 1
ATOM 647 O O . LYS A 1 81 ? -4.914 1.906 11.220 1.00 86.50 81 LYS A O 1
ATOM 652 N N . LEU A 1 82 ? -4.682 1.967 8.985 1.00 85.94 82 LEU A N 1
ATOM 653 C CA . LEU A 1 82 ? -3.889 0.740 8.837 1.00 85.94 82 LEU A CA 1
ATOM 654 C C . LEU A 1 82 ? -2.403 1.005 9.028 1.00 85.94 82 LEU A C 1
ATOM 656 O O . LEU A 1 82 ? -1.701 0.218 9.654 1.00 85.94 82 LEU A O 1
ATOM 660 N N . PHE A 1 83 ? -1.955 2.167 8.562 1.00 85.00 83 PHE A N 1
ATOM 661 C CA . PHE A 1 83 ? -0.695 2.754 8.983 1.00 85.00 83 PHE A CA 1
ATOM 662 C C . PHE A 1 83 ? -0.974 3.907 9.937 1.00 85.00 83 PHE A C 1
ATOM 664 O O . PHE A 1 83 ? -1.701 4.842 9.607 1.00 85.00 83 PHE A O 1
ATOM 671 N N . LEU A 1 84 ? -0.367 3.851 11.122 1.00 75.44 84 LEU A N 1
ATOM 672 C CA . LEU A 1 84 ? -0.452 4.916 12.126 1.00 75.44 84 LEU A CA 1
ATOM 673 C C . LEU A 1 84 ? 0.639 5.989 11.935 1.00 75.44 84 LEU A C 1
ATOM 675 O O . LEU A 1 84 ? 0.739 6.920 12.729 1.00 75.44 84 LEU A O 1
ATOM 679 N N . GLY A 1 85 ? 1.433 5.868 10.866 1.00 68.12 85 GLY A N 1
ATOM 680 C CA . GLY A 1 85 ? 2.642 6.648 10.604 1.00 68.12 85 GLY A CA 1
ATOM 681 C C . GLY A 1 85 ? 3.913 5.858 10.923 1.00 68.12 85 GLY A C 1
ATOM 682 O O . GLY A 1 85 ? 3.853 4.712 11.364 1.00 68.12 85 GLY A O 1
ATOM 683 N N . TYR A 1 86 ? 5.071 6.477 10.695 1.00 58.59 86 TYR A N 1
ATOM 684 C CA . TYR A 1 86 ? 6.349 5.925 11.139 1.00 58.59 86 TYR A CA 1
ATOM 685 C C . TYR A 1 86 ? 6.436 6.111 12.652 1.00 58.59 86 TYR A C 1
ATOM 687 O O . TYR A 1 86 ? 6.429 7.246 13.139 1.00 58.59 86 TYR A O 1
ATOM 695 N N . ALA A 1 87 ? 6.489 5.014 13.406 1.00 51.44 87 ALA A N 1
ATOM 696 C CA . ALA A 1 87 ? 6.845 5.091 14.811 1.00 51.44 87 ALA A CA 1
ATOM 697 C C . ALA A 1 87 ? 8.278 5.631 14.880 1.00 51.44 87 ALA A C 1
ATOM 699 O O . ALA A 1 87 ? 9.235 4.922 14.591 1.00 51.44 87 ALA A O 1
ATOM 700 N N . VAL A 1 88 ? 8.437 6.909 15.228 1.00 49.94 88 VAL A N 1
ATOM 701 C CA . VAL A 1 88 ? 9.724 7.384 15.727 1.00 49.94 88 VAL A CA 1
ATOM 702 C C . VAL A 1 88 ? 9.900 6.644 17.041 1.00 49.94 88 VAL A C 1
ATOM 704 O O . VAL A 1 88 ? 9.229 6.985 18.016 1.00 49.94 88 VAL A O 1
ATOM 707 N N . GLU A 1 89 ? 10.720 5.593 17.057 1.00 51.19 89 GLU A N 1
ATOM 708 C CA . GLU A 1 89 ? 11.134 4.958 18.301 1.00 51.19 89 GLU A CA 1
ATOM 709 C C . GLU A 1 89 ? 11.717 6.056 19.195 1.00 51.19 89 GLU A C 1
ATOM 711 O O . GLU A 1 89 ? 12.865 6.483 19.041 1.00 51.19 89 GLU A O 1
ATOM 716 N N . ARG A 1 90 ? 10.922 6.561 20.144 1.00 45.91 90 ARG A N 1
ATOM 717 C CA . ARG A 1 90 ? 11.500 7.212 21.307 1.00 45.91 90 ARG A CA 1
ATOM 718 C C . ARG A 1 90 ? 12.186 6.081 22.042 1.00 45.91 90 ARG A C 1
ATOM 720 O O . ARG A 1 90 ? 11.526 5.296 22.712 1.00 45.91 90 ARG A O 1
ATOM 727 N N . LYS A 1 91 ? 13.505 5.983 21.886 1.00 42.31 91 LYS A N 1
ATOM 728 C CA . LYS A 1 91 ? 14.336 5.296 22.868 1.00 42.31 91 LYS A CA 1
ATOM 729 C C . LYS A 1 91 ? 14.050 5.979 24.199 1.00 42.31 91 LYS A C 1
ATOM 731 O O . LYS A 1 91 ? 14.585 7.053 24.466 1.00 42.31 91 LYS A O 1
ATOM 736 N N . GLU A 1 92 ? 13.140 5.415 24.981 1.00 47.28 92 GLU A N 1
ATOM 737 C CA . GLU A 1 92 ? 13.010 5.765 26.383 1.00 47.28 92 GLU A CA 1
ATOM 738 C C . GLU A 1 92 ? 14.332 5.350 27.026 1.00 47.28 92 GLU A C 1
ATOM 740 O O . GLU A 1 92 ? 14.630 4.170 27.196 1.00 47.28 92 GLU A O 1
ATOM 745 N N . GLN A 1 93 ? 15.193 6.342 27.246 1.00 42.81 93 GLN A N 1
ATOM 746 C CA . GLN A 1 93 ? 16.365 6.202 28.090 1.00 42.81 93 GLN A CA 1
ATOM 747 C C . GLN A 1 93 ? 15.841 6.120 29.526 1.00 42.81 93 GLN A C 1
ATOM 749 O O . GLN A 1 93 ? 15.470 7.145 30.099 1.00 42.81 93 GLN A O 1
ATOM 754 N N . PHE A 1 94 ? 15.753 4.902 30.055 1.00 46.25 94 PHE A N 1
ATOM 755 C CA . PHE A 1 94 ? 15.713 4.646 31.492 1.00 46.25 94 PHE A CA 1
ATOM 756 C C . PHE A 1 94 ? 17.110 4.258 31.968 1.00 46.25 94 PHE A C 1
ATOM 758 O O . PHE A 1 94 ? 17.789 3.502 31.232 1.00 46.25 94 PHE A O 1
#

Radius of gyration: 16.58 Å; chains: 1; bounding box: 39×31×49 Å